Protein AF-A0A3M4ALW9-F1 (afdb_monomer_lite)

Structure (mmCIF, N/CA/C/O backbone):
data_AF-A0A3M4ALW9-F1
#
_entry.id   AF-A0A3M4ALW9-F1
#
loop_
_atom_site.group_PDB
_atom_site.id
_atom_site.type_symbol
_atom_site.label_atom_id
_atom_site.label_alt_id
_atom_site.label_comp_id
_atom_site.label_asym_id
_atom_site.label_entity_id
_atom_site.label_seq_id
_atom_site.pdbx_PDB_ins_code
_atom_site.Cartn_x
_atom_site.Cartn_y
_atom_site.Cartn_z
_atom_site.occupancy
_atom_site.B_iso_or_equiv
_atom_site.auth_seq_id
_atom_site.auth_comp_id
_atom_site.auth_asym_id
_atom_site.auth_atom_id
_atom_site.pdbx_PDB_model_num
ATOM 1 N N . MET A 1 1 ? 23.593 34.380 10.129 1.00 42.59 1 MET A N 1
ATOM 2 C CA . MET A 1 1 ? 22.704 34.348 8.947 1.00 42.59 1 MET A CA 1
ATOM 3 C C . MET A 1 1 ? 22.980 33.054 8.194 1.00 42.59 1 MET A C 1
ATOM 5 O O . MET A 1 1 ? 23.971 32.983 7.479 1.00 42.59 1 MET A O 1
ATOM 9 N N . SER A 1 2 ? 22.214 31.994 8.471 1.00 49.75 2 SER A N 1
ATOM 10 C CA . SER A 1 2 ? 22.498 30.658 7.929 1.00 49.75 2 SER A CA 1
ATOM 11 C C . SER A 1 2 ? 21.890 30.509 6.537 1.00 49.75 2 SER A C 1
ATOM 13 O O . SER A 1 2 ? 20.725 30.828 6.315 1.00 49.75 2 SER A O 1
ATOM 15 N N . ARG A 1 3 ? 22.728 30.085 5.598 1.00 49.47 3 ARG A N 1
ATOM 16 C CA . ARG A 1 3 ? 22.462 29.963 4.166 1.00 49.47 3 ARG A CA 1
ATOM 17 C C . ARG A 1 3 ? 21.461 28.820 3.947 1.00 49.47 3 ARG A C 1
ATOM 19 O O . ARG A 1 3 ? 21.810 27.662 4.149 1.00 49.47 3 ARG A O 1
ATOM 26 N N . VAL A 1 4 ? 20.226 29.149 3.569 1.00 55.12 4 VAL A N 1
ATOM 27 C CA . VAL A 1 4 ? 19.212 28.172 3.135 1.00 55.12 4 VAL A CA 1
ATOM 28 C C . VAL A 1 4 ? 19.757 27.449 1.897 1.00 55.12 4 VAL A C 1
ATOM 30 O O . VAL A 1 4 ? 20.091 28.097 0.904 1.00 55.12 4 VAL A O 1
ATOM 33 N N . GLN A 1 5 ? 19.9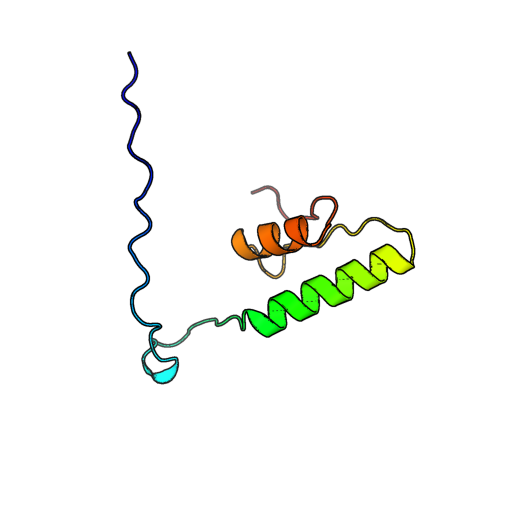19 26.127 1.969 1.00 46.41 5 GLN A N 1
ATOM 34 C CA . GLN A 1 5 ? 20.225 25.306 0.793 1.00 46.41 5 GLN A CA 1
ATOM 35 C C . GLN A 1 5 ? 18.961 25.204 -0.077 1.00 46.41 5 GLN A C 1
ATOM 37 O O . GLN A 1 5 ? 17.871 25.081 0.480 1.00 46.41 5 GLN A O 1
ATOM 42 N N . PRO A 1 6 ? 19.059 25.282 -1.415 1.00 52.03 6 PRO A N 1
ATOM 43 C CA . PRO A 1 6 ? 17.886 25.204 -2.276 1.00 52.03 6 PRO A CA 1
ATOM 44 C C . PRO A 1 6 ? 17.322 23.775 -2.315 1.00 52.03 6 PRO A C 1
ATOM 46 O O . PRO A 1 6 ? 18.068 22.812 -2.488 1.00 52.03 6 PRO A O 1
ATOM 49 N N . GLU A 1 7 ? 15.999 23.671 -2.185 1.00 47.69 7 GLU A N 1
ATOM 50 C CA . GLU A 1 7 ? 15.200 22.455 -2.389 1.00 47.69 7 GLU A CA 1
ATOM 51 C C . GLU A 1 7 ? 15.533 21.771 -3.735 1.00 47.69 7 GLU A C 1
ATOM 53 O O . GLU A 1 7 ? 15.769 22.464 -4.738 1.00 47.69 7 GLU A O 1
ATOM 58 N N . PRO A 1 8 ? 15.541 20.425 -3.813 1.00 50.22 8 PRO A N 1
ATOM 59 C CA . PRO A 1 8 ? 15.766 19.726 -5.069 1.00 50.22 8 PRO A CA 1
ATOM 60 C C . PRO A 1 8 ? 14.629 20.049 -6.044 1.00 50.22 8 PRO A C 1
ATOM 62 O O . PRO A 1 8 ? 13.478 19.667 -5.849 1.00 50.22 8 PRO A O 1
ATOM 65 N N . ARG A 1 9 ? 14.966 20.764 -7.122 1.00 56.72 9 ARG A N 1
ATOM 66 C CA . ARG A 1 9 ? 14.063 21.044 -8.243 1.00 56.72 9 ARG A CA 1
ATOM 67 C C . ARG A 1 9 ? 13.582 19.719 -8.831 1.00 56.72 9 ARG A C 1
ATOM 69 O O . ARG A 1 9 ? 14.352 19.031 -9.495 1.00 56.72 9 ARG A O 1
ATOM 76 N N . HIS A 1 10 ? 12.323 19.364 -8.593 1.00 57.78 10 HIS A N 1
ATOM 77 C CA . HIS A 1 10 ? 11.656 18.297 -9.328 1.00 57.78 10 HIS A CA 1
ATOM 78 C C . HIS A 1 10 ? 11.613 18.695 -10.808 1.00 57.78 10 HIS A C 1
ATOM 80 O O . HIS A 1 10 ? 10.885 19.605 -11.201 1.00 57.78 10 HIS A O 1
ATOM 86 N N . SER A 1 11 ? 12.470 18.070 -11.612 1.00 60.03 11 SER A N 1
ATOM 87 C CA . SER A 1 11 ? 12.505 18.226 -13.063 1.00 60.03 11 SER A CA 1
ATOM 88 C C . SER A 1 11 ? 11.132 17.896 -13.659 1.00 60.03 11 SER A C 1
ATOM 90 O O . SER A 1 11 ? 10.481 16.951 -13.213 1.00 60.03 11 SER A O 1
ATOM 92 N N . SER A 1 12 ? 10.712 18.658 -14.675 1.00 59.78 12 SER A N 1
ATOM 93 C CA . SER A 1 12 ? 9.525 18.382 -15.505 1.00 59.78 12 SER A CA 1
ATOM 94 C C . SER A 1 12 ? 9.475 16.902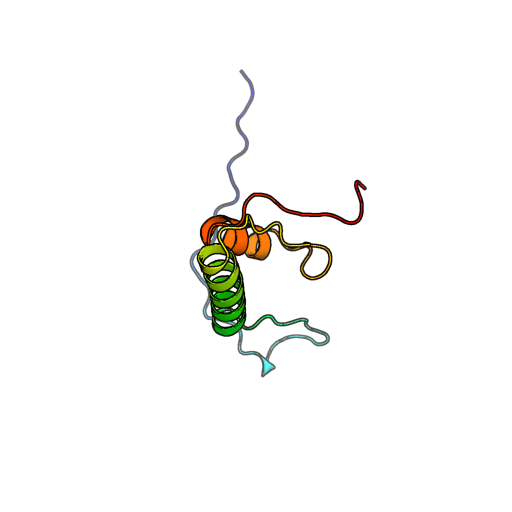 -15.931 1.00 59.78 12 SER A C 1
ATOM 96 O O . SER A 1 12 ? 10.546 16.326 -16.148 1.00 59.78 12 SER A O 1
ATOM 98 N N . PRO A 1 13 ? 8.294 16.261 -16.059 1.00 53.44 13 PRO A N 1
ATOM 99 C CA . PRO A 1 13 ? 8.235 14.819 -16.244 1.00 53.44 13 PRO A CA 1
ATOM 100 C C . PRO A 1 13 ? 8.848 14.442 -17.593 1.00 53.44 13 PRO A C 1
ATOM 102 O O . PRO A 1 13 ? 8.314 14.760 -18.654 1.00 53.44 13 PRO A O 1
ATOM 105 N N . ALA A 1 14 ? 9.987 13.753 -17.539 1.00 65.38 14 ALA A N 1
ATOM 106 C CA . ALA A 1 14 ? 10.472 12.979 -18.667 1.00 65.38 14 ALA A CA 1
ATOM 107 C C . ALA A 1 14 ? 9.380 11.976 -19.069 1.00 65.38 14 ALA A C 1
ATOM 109 O O . ALA A 1 14 ? 8.664 11.453 -18.209 1.00 65.38 14 ALA A O 1
ATOM 110 N N . MET A 1 15 ? 9.246 11.719 -20.371 1.00 70.25 15 MET A N 1
ATOM 111 C CA . MET A 1 15 ? 8.361 10.669 -20.874 1.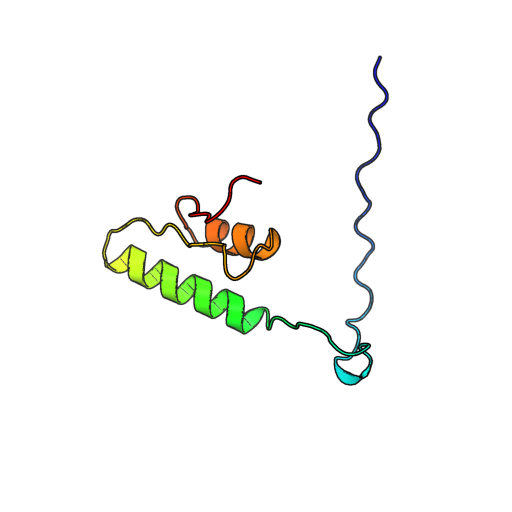00 70.25 15 MET A CA 1
ATOM 112 C C . MET A 1 15 ? 8.608 9.366 -20.098 1.00 70.25 15 MET A C 1
ATOM 114 O O . MET A 1 15 ? 9.774 9.013 -19.899 1.00 70.25 15 MET A O 1
ATOM 118 N N . PRO A 1 16 ? 7.556 8.657 -19.647 1.00 79.31 16 PRO A N 1
ATOM 119 C CA . PRO A 1 16 ? 7.735 7.435 -18.878 1.00 79.31 16 PRO A CA 1
A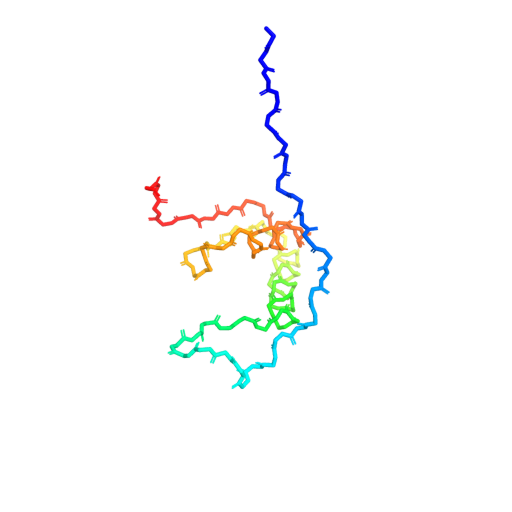TOM 120 C C . PRO A 1 16 ? 8.561 6.428 -19.679 1.00 79.31 16 PRO A C 1
ATOM 122 O O . PRO A 1 16 ? 8.226 6.101 -20.819 1.00 79.31 16 PRO A O 1
ATOM 125 N N . THR A 1 17 ? 9.647 5.944 -19.076 1.00 86.44 17 THR A N 1
ATOM 126 C CA . THR A 1 17 ? 10.483 4.891 -19.653 1.00 86.44 17 THR A CA 1
ATOM 127 C C . THR A 1 17 ? 9.621 3.647 -19.885 1.00 86.44 17 THR A C 1
ATOM 129 O O . THR A 1 17 ? 8.974 3.180 -18.942 1.00 86.44 17 THR A O 1
ATOM 132 N N . PRO A 1 18 ? 9.578 3.091 -21.110 1.00 92.69 18 PRO A N 1
ATOM 133 C CA . PRO A 1 18 ? 8.878 1.839 -21.364 1.00 92.69 18 PRO A CA 1
ATOM 134 C C . PRO A 1 18 ? 9.395 0.734 -20.439 1.00 92.69 18 PRO A C 1
ATOM 136 O O . PRO A 1 18 ? 10.602 0.620 -20.242 1.00 92.69 18 PRO A O 1
ATOM 139 N N . ILE A 1 19 ? 8.506 -0.119 -19.916 1.00 93.69 19 ILE A N 1
ATOM 140 C CA . ILE A 1 19 ? 8.894 -1.199 -18.984 1.00 93.69 19 ILE A CA 1
ATOM 141 C C . ILE A 1 19 ? 9.978 -2.102 -19.591 1.00 93.69 19 ILE A C 1
ATOM 143 O O . ILE A 1 19 ? 10.910 -2.495 -18.899 1.00 93.69 19 ILE A O 1
ATOM 147 N N . ALA A 1 20 ? 9.881 -2.387 -20.893 1.00 94.00 20 ALA A N 1
ATOM 148 C CA . ALA A 1 20 ? 10.840 -3.220 -21.618 1.00 94.00 20 ALA A CA 1
ATOM 149 C C . ALA A 1 20 ? 12.250 -2.608 -21.738 1.00 94.00 20 ALA A C 1
ATOM 151 O O . ALA A 1 20 ? 13.183 -3.320 -22.089 1.00 94.00 20 ALA A O 1
ATOM 152 N N . ALA A 1 21 ? 12.404 -1.308 -21.473 1.00 95.06 21 ALA A N 1
ATOM 153 C CA . ALA A 1 21 ? 13.682 -0.604 -21.529 1.00 95.06 21 ALA A CA 1
ATOM 154 C C . ALA A 1 21 ? 14.352 -0.468 -20.148 1.00 95.06 21 ALA A C 1
ATOM 156 O O . ALA A 1 21 ? 15.371 0.207 -20.034 1.00 95.06 21 ALA A O 1
ATOM 157 N N . LEU A 1 22 ? 13.769 -1.050 -19.095 1.00 94.62 22 LEU A N 1
ATOM 158 C CA . LEU A 1 22 ? 14.340 -1.024 -17.753 1.00 94.62 22 LEU A CA 1
ATOM 159 C C . LEU A 1 22 ? 15.390 -2.122 -17.587 1.00 94.62 22 LEU A C 1
ATOM 161 O O . LEU A 1 22 ? 15.137 -3.283 -17.911 1.00 94.62 22 LEU A O 1
ATOM 165 N N . ASP A 1 23 ? 16.527 -1.763 -16.994 1.00 95.50 23 ASP A N 1
ATOM 166 C CA . ASP A 1 23 ? 17.518 -2.742 -16.559 1.00 95.50 23 ASP A CA 1
ATOM 167 C C . ASP A 1 23 ? 16.922 -3.658 -15.483 1.00 95.50 23 ASP A C 1
ATOM 169 O O . ASP A 1 23 ? 16.266 -3.211 -14.536 1.00 95.50 23 ASP A O 1
ATOM 173 N N . THR A 1 24 ? 17.146 -4.964 -15.623 1.00 95.38 24 THR A N 1
ATOM 174 C CA . THR A 1 24 ? 16.608 -5.972 -14.703 1.00 95.38 24 THR A CA 1
ATOM 175 C C . THR A 1 24 ? 17.668 -6.461 -13.711 1.00 95.38 24 THR A C 1
ATOM 177 O O . THR A 1 24 ? 18.807 -6.686 -14.123 1.00 95.38 24 THR A O 1
ATOM 180 N N . PRO A 1 25 ? 17.303 -6.723 -12.439 1.00 94.88 25 PRO A N 1
ATOM 181 C CA . PRO A 1 25 ? 15.938 -6.746 -11.909 1.00 94.88 25 PRO A CA 1
ATOM 182 C C . PRO A 1 25 ? 15.411 -5.364 -11.494 1.00 94.88 25 PRO A C 1
ATOM 184 O O . PRO A 1 25 ? 16.088 -4.608 -10.803 1.00 94.88 25 PRO A O 1
ATOM 187 N N . ALA A 1 26 ? 14.147 -5.093 -11.832 1.00 95.31 26 ALA A N 1
ATOM 188 C CA . ALA A 1 26 ? 13.425 -3.897 -11.407 1.00 95.31 26 ALA A CA 1
ATOM 189 C C . ALA A 1 26 ? 12.131 -4.278 -10.672 1.00 95.31 26 ALA A C 1
ATOM 191 O O . ALA A 1 26 ? 11.329 -5.071 -11.167 1.00 95.31 26 ALA A O 1
ATOM 192 N N . ALA A 1 27 ? 11.912 -3.695 -9.490 1.00 94.00 27 ALA A N 1
ATOM 193 C CA . ALA A 1 27 ? 10.651 -3.817 -8.764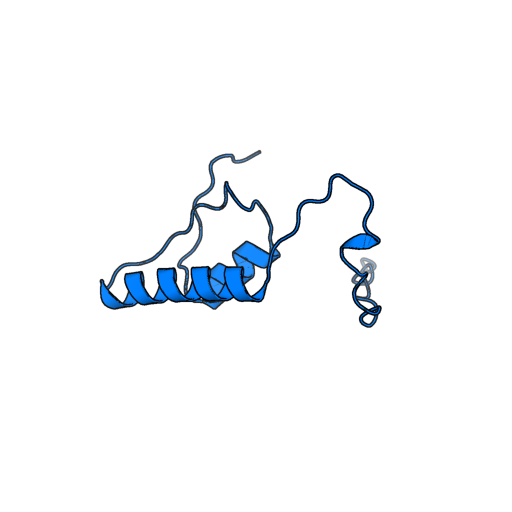 1.00 94.00 27 ALA A CA 1
ATOM 194 C C . ALA A 1 27 ? 9.689 -2.710 -9.215 1.00 94.00 27 ALA A C 1
ATOM 196 O O . ALA A 1 27 ? 9.974 -1.526 -9.041 1.00 94.00 27 ALA A O 1
ATOM 197 N N . LEU A 1 28 ? 8.544 -3.099 -9.780 1.00 94.38 28 LEU A N 1
ATOM 198 C CA . LEU A 1 28 ? 7.541 -2.175 -10.308 1.00 94.38 28 LEU A CA 1
ATOM 199 C C . LEU A 1 28 ? 6.271 -2.190 -9.463 1.00 94.38 28 LEU A C 1
ATOM 201 O O . LEU A 1 28 ? 5.813 -3.244 -9.022 1.00 94.38 28 LEU A O 1
ATOM 205 N N . ILE A 1 29 ? 5.682 -1.008 -9.280 1.00 94.31 29 ILE A N 1
ATOM 206 C CA . ILE A 1 29 ? 4.388 -0.827 -8.623 1.00 94.31 29 ILE A CA 1
ATOM 207 C C . ILE A 1 29 ? 3.411 -0.220 -9.627 1.00 94.31 29 ILE A C 1
ATOM 209 O O . ILE A 1 29 ? 3.641 0.861 -10.163 1.00 94.31 29 ILE A O 1
ATOM 213 N N . ASP A 1 30 ? 2.298 -0.913 -9.840 1.00 96.06 30 ASP A N 1
ATOM 214 C CA . ASP A 1 30 ? 1.145 -0.399 -10.575 1.00 96.06 30 ASP A CA 1
ATOM 215 C C . ASP A 1 30 ? 0.401 0.621 -9.695 1.00 96.06 30 ASP A C 1
ATOM 217 O O . ASP A 1 30 ? -0.203 0.266 -8.675 1.00 96.06 30 ASP A O 1
ATOM 221 N N . ILE A 1 31 ? 0.494 1.902 -10.066 1.00 96.00 31 ILE A N 1
ATOM 222 C CA . ILE A 1 31 ? -0.045 3.014 -9.276 1.00 96.00 31 ILE A CA 1
ATOM 223 C C . ILE A 1 31 ? -1.582 2.974 -9.195 1.00 96.00 31 ILE A C 1
ATOM 225 O O . ILE A 1 31 ? -2.087 3.034 -8.068 1.00 96.00 31 ILE A O 1
ATOM 229 N N . PRO A 1 32 ? -2.343 2.814 -10.300 1.00 97.44 32 PRO A N 1
ATOM 230 C CA . PRO A 1 32 ? -3.795 2.638 -10.226 1.00 97.44 32 PRO A CA 1
ATOM 231 C C . PRO A 1 32 ? -4.238 1.487 -9.315 1.00 97.44 32 PRO A C 1
ATOM 233 O O . PRO A 1 32 ? -5.104 1.683 -8.458 1.00 97.44 32 PRO A O 1
ATOM 236 N N . ARG A 1 33 ? -3.625 0.296 -9.423 1.00 98.31 33 ARG A N 1
ATOM 237 C CA . ARG A 1 33 ? -3.970 -0.834 -8.536 1.00 98.31 33 ARG A CA 1
ATOM 238 C C . ARG A 1 33 ? -3.626 -0.546 -7.085 1.00 98.31 33 ARG A C 1
ATOM 240 O O . ARG A 1 33 ? -4.408 -0.880 -6.197 1.00 98.31 33 ARG A O 1
ATOM 247 N N . MET A 1 34 ? -2.481 0.077 -6.823 1.00 98.19 34 MET A N 1
ATOM 248 C CA . MET A 1 34 ? -2.100 0.465 -5.468 1.00 98.19 34 MET A CA 1
ATOM 249 C C . MET A 1 34 ? -3.130 1.424 -4.857 1.00 98.19 34 MET A C 1
ATOM 251 O O . MET A 1 34 ? -3.568 1.204 -3.729 1.00 98.19 34 MET A O 1
ATOM 255 N N . GLN A 1 35 ? -3.542 2.454 -5.598 1.00 98.50 35 GLN A N 1
ATOM 256 C CA . GLN A 1 35 ? -4.542 3.423 -5.145 1.00 98.50 35 GLN A CA 1
ATOM 257 C C . GLN A 1 35 ? -5.895 2.760 -4.879 1.00 98.50 35 GLN A C 1
ATOM 259 O O . GLN A 1 35 ? -6.478 2.986 -3.819 1.00 98.50 35 GLN A O 1
ATOM 264 N N . HIS A 1 36 ? -6.350 1.886 -5.781 1.00 98.75 36 HIS A N 1
ATOM 265 C CA . HIS A 1 36 ? -7.574 1.110 -5.593 1.00 98.75 36 HIS A CA 1
ATOM 266 C C . HIS A 1 36 ? -7.525 0.281 -4.302 1.00 98.75 36 HIS A C 1
ATOM 268 O O . HIS A 1 36 ? -8.419 0.377 -3.466 1.00 98.75 36 HIS A O 1
ATOM 274 N N . ASN A 1 37 ? -6.437 -0.462 -4.077 1.00 98.56 37 ASN A N 1
ATOM 275 C CA . ASN A 1 37 ? -6.274 -1.281 -2.874 1.00 98.56 37 ASN A CA 1
ATOM 276 C C . ASN A 1 37 ? -6.295 -0.443 -1.587 1.00 98.56 37 ASN A C 1
ATOM 278 O O . ASN A 1 37 ? -6.907 -0.843 -0.594 1.00 98.56 37 ASN A O 1
ATOM 282 N N . ILE A 1 38 ? -5.641 0.724 -1.601 1.00 98.56 38 ILE A N 1
ATOM 283 C CA . ILE A 1 38 ? -5.649 1.664 -0.474 1.00 98.56 38 ILE A CA 1
ATOM 284 C C . ILE A 1 38 ? -7.081 2.135 -0.191 1.00 98.56 38 ILE A C 1
ATOM 286 O O . ILE A 1 38 ? -7.530 2.064 0.954 1.00 98.56 38 ILE A O 1
ATOM 290 N N . GLN A 1 39 ? -7.806 2.573 -1.222 1.00 98.69 39 GLN A N 1
ATOM 291 C CA . GLN A 1 39 ? -9.173 3.077 -1.088 1.00 98.69 39 GLN A CA 1
ATOM 292 C C . GLN A 1 39 ? -10.131 2.000 -0.584 1.00 98.69 39 GLN A C 1
ATOM 294 O O . GLN A 1 39 ? -10.857 2.244 0.376 1.00 98.69 39 GLN A O 1
ATOM 299 N N . CYS A 1 40 ? -10.096 0.798 -1.162 1.00 98.75 40 CYS A N 1
ATOM 300 C CA . CYS A 1 40 ? -10.956 -0.306 -0.744 1.00 98.75 40 CYS A CA 1
ATOM 301 C C . CYS A 1 40 ? -10.748 -0.665 0.728 1.00 98.75 40 CYS A C 1
ATOM 303 O O . CYS A 1 40 ? -11.714 -0.833 1.476 1.00 98.75 40 CYS A O 1
ATOM 305 N N . MET A 1 41 ? -9.490 -0.755 1.169 1.00 98.44 41 MET A N 1
ATOM 306 C CA . MET A 1 41 ? -9.191 -1.079 2.560 1.00 98.44 41 MET A CA 1
ATOM 307 C C . MET A 1 41 ? -9.659 0.034 3.499 1.00 98.44 41 MET A C 1
ATOM 309 O O . MET A 1 41 ? -10.278 -0.246 4.524 1.00 98.44 41 MET A O 1
ATOM 313 N N . GLN A 1 42 ? -9.415 1.293 3.140 1.00 98.81 42 GLN A N 1
ATOM 314 C CA . GLN A 1 42 ? -9.828 2.431 3.952 1.00 98.81 42 GLN A CA 1
ATOM 315 C C . GLN A 1 42 ? -11.353 2.547 4.052 1.00 98.81 42 GLN A C 1
ATOM 317 O O . GLN A 1 42 ? -11.879 2.698 5.153 1.00 98.81 42 GLN A O 1
ATOM 322 N N . GLN A 1 43 ? -12.071 2.405 2.937 1.00 98.81 43 GLN A N 1
ATOM 323 C CA . GLN A 1 43 ? -13.535 2.411 2.910 1.00 98.81 43 GLN A CA 1
ATOM 324 C C . GLN A 1 43 ? -14.110 1.321 3.810 1.00 98.81 43 GLN A C 1
ATOM 326 O O . GLN A 1 43 ? -14.989 1.600 4.619 1.00 98.81 43 GLN A O 1
ATOM 331 N N . ARG A 1 44 ? -13.558 0.103 3.752 1.00 98.75 44 ARG A N 1
ATOM 332 C CA . ARG A 1 44 ? -13.995 -0.997 4.618 1.00 98.75 44 ARG A CA 1
ATOM 333 C C . ARG A 1 44 ? -13.852 -0.658 6.103 1.00 98.75 44 ARG A C 1
ATOM 335 O O . ARG A 1 44 ? -14.741 -0.977 6.885 1.00 98.75 44 ARG A O 1
ATOM 342 N N . MET A 1 45 ? -12.750 -0.028 6.506 1.00 98.69 45 MET A N 1
ATOM 343 C CA . MET A 1 45 ? -12.534 0.364 7.907 1.00 98.69 45 MET A CA 1
ATOM 344 C C . MET A 1 45 ? -13.463 1.497 8.333 1.00 98.69 45 MET A C 1
ATOM 346 O O . MET A 1 45 ? -14.000 1.447 9.438 1.00 98.69 45 MET A O 1
ATOM 350 N N . ASN A 1 46 ? -13.735 2.444 7.430 1.00 98.56 46 ASN A N 1
ATOM 351 C CA . ASN A 1 46 ? -14.726 3.493 7.652 1.00 98.56 46 ASN A CA 1
ATOM 352 C C . ASN A 1 46 ? -16.122 2.894 7.881 1.00 98.56 46 ASN A C 1
ATOM 354 O O . ASN A 1 46 ? -16.783 3.261 8.847 1.00 98.56 46 ASN A O 1
ATOM 358 N N . THR A 1 47 ? -16.551 1.932 7.054 1.00 98.69 47 THR A N 1
ATOM 359 C CA . THR A 1 47 ? -17.842 1.236 7.215 1.00 98.69 47 THR A CA 1
ATOM 360 C C . THR A 1 47 ? -17.946 0.501 8.551 1.00 98.69 47 THR A C 1
ATOM 362 O O . THR A 1 47 ? -19.015 0.470 9.148 1.00 98.69 47 THR A O 1
ATOM 365 N N . LEU A 1 48 ? -16.843 -0.070 9.041 1.00 98.62 48 LEU A N 1
ATOM 366 C CA . LEU A 1 48 ? -16.799 -0.730 10.349 1.00 98.62 48 LEU A CA 1
ATOM 367 C C . LEU A 1 48 ? -16.657 0.249 11.529 1.00 98.62 48 LEU A C 1
ATOM 369 O O . LEU A 1 48 ? -16.669 -0.192 12.675 1.00 98.62 48 LEU A O 1
ATOM 373 N N . GLY A 1 49 ? -16.498 1.552 11.280 1.00 98.38 49 GLY A N 1
ATOM 374 C CA . GLY A 1 49 ? -16.351 2.566 12.326 1.00 98.38 49 GLY A CA 1
ATOM 375 C C . GLY A 1 49 ? -15.022 2.500 13.087 1.00 98.38 49 GLY A C 1
ATOM 376 O O . GLY A 1 49 ? -14.940 2.977 14.218 1.00 98.38 49 GLY A O 1
ATOM 377 N N . VAL A 1 50 ? -13.975 1.910 12.499 1.00 98.50 50 VAL A N 1
ATOM 378 C CA . VAL A 1 50 ? -12.663 1.734 13.147 1.00 98.50 50 VAL A CA 1
ATOM 379 C C . VAL A 1 50 ? -11.558 2.516 12.442 1.00 98.50 50 VAL A C 1
ATOM 381 O O . VAL A 1 50 ? -11.600 2.775 11.241 1.00 98.50 50 VAL A O 1
ATOM 384 N N . ARG A 1 51 ? -10.512 2.868 13.197 1.00 98.38 51 ARG A N 1
ATOM 385 C CA . ARG A 1 51 ? -9.333 3.563 12.662 1.00 98.38 51 ARG A CA 1
ATOM 386 C C . ARG A 1 51 ? -8.356 2.571 12.038 1.00 98.38 51 ARG A C 1
ATOM 388 O O . ARG A 1 51 ? -7.863 1.671 12.713 1.00 98.38 51 ARG A O 1
ATOM 395 N N . LEU A 1 52 ? -8.004 2.792 10.774 1.00 98.62 52 LEU A N 1
ATOM 396 C CA . LEU A 1 52 ? -6.977 2.013 10.088 1.00 98.62 52 LEU A CA 1
ATOM 397 C C . LEU A 1 52 ? -5.568 2.533 10.418 1.00 98.62 52 LEU A C 1
ATOM 399 O O . LEU A 1 52 ? -5.299 3.724 10.272 1.00 98.62 52 LEU A O 1
ATOM 403 N N . ARG A 1 53 ? -4.658 1.630 10.808 1.00 98.38 53 ARG A N 1
ATOM 404 C CA . ARG A 1 53 ? -3.214 1.886 10.981 1.00 98.38 53 ARG A CA 1
ATOM 405 C C . ARG A 1 53 ? -2.395 0.909 10.131 1.00 98.38 53 ARG A C 1
ATOM 407 O O . ARG A 1 53 ? -1.990 -0.139 10.643 1.00 98.38 53 ARG A O 1
ATOM 414 N N . PRO A 1 54 ? -2.170 1.202 8.837 1.00 97.81 54 PRO A N 1
ATOM 415 C CA . PRO A 1 54 ? -1.491 0.288 7.927 1.00 97.81 54 PRO A CA 1
ATOM 416 C C . PRO A 1 54 ? -0.090 -0.066 8.422 1.00 97.81 54 PRO A C 1
ATOM 418 O O . PRO A 1 54 ? 0.650 0.790 8.913 1.00 97.81 54 PRO A O 1
ATOM 421 N N . HIS A 1 55 ? 0.299 -1.331 8.269 1.00 97.75 55 HIS A N 1
ATOM 422 C CA . HIS A 1 55 ? 1.659 -1.754 8.571 1.00 97.75 55 HIS A CA 1
ATOM 423 C C . HIS A 1 55 ? 2.561 -1.550 7.348 1.00 97.75 55 HIS A C 1
ATOM 425 O O . HIS A 1 55 ? 2.393 -2.198 6.319 1.00 97.75 55 HIS A O 1
ATOM 431 N N . ILE A 1 56 ? 3.569 -0.687 7.473 1.00 96.69 56 ILE A N 1
ATOM 432 C CA . ILE A 1 56 ? 4.377 -0.232 6.328 1.00 96.69 56 ILE A CA 1
ATOM 433 C C . ILE A 1 56 ? 5.595 -1.112 6.026 1.00 96.69 56 ILE A C 1
ATOM 435 O O . ILE A 1 56 ? 6.419 -0.751 5.190 1.00 96.69 56 ILE A O 1
ATOM 439 N N . LYS A 1 57 ? 5.728 -2.279 6.678 1.00 95.69 57 LYS A N 1
ATOM 440 C CA . LYS A 1 57 ? 6.874 -3.180 6.453 1.00 95.69 57 LYS A CA 1
ATOM 441 C C . LYS A 1 57 ? 6.966 -3.674 5.013 1.00 95.69 57 LYS A C 1
ATOM 443 O O . LYS A 1 57 ? 8.058 -4.015 4.575 1.00 95.69 57 LYS A O 1
ATOM 448 N N . THR A 1 58 ? 5.827 -3.741 4.325 1.00 93.12 58 THR A N 1
ATOM 449 C CA . THR A 1 58 ? 5.731 -4.252 2.960 1.00 93.12 58 THR A CA 1
ATOM 450 C C . THR A 1 58 ? 6.290 -3.247 1.963 1.00 93.12 58 THR A C 1
ATOM 452 O O . THR A 1 58 ? 7.118 -3.609 1.141 1.00 93.12 58 THR A O 1
ATOM 455 N N . SER A 1 59 ? 5.857 -1.986 2.041 1.00 93.19 59 SER A N 1
ATOM 456 C CA . SER A 1 59 ? 6.258 -0.966 1.072 1.00 93.19 59 SER A CA 1
ATOM 457 C C . SER A 1 59 ? 7.561 -0.273 1.449 1.00 93.19 59 SER A C 1
ATOM 459 O O . SER A 1 59 ? 8.369 -0.011 0.567 1.00 93.19 59 SER A O 1
ATOM 461 N N . LYS A 1 60 ? 7.748 0.070 2.735 1.00 94.31 60 LYS A N 1
ATOM 462 C CA . LYS A 1 60 ? 8.856 0.907 3.238 1.00 94.31 60 LYS A CA 1
ATOM 463 C C . LYS A 1 60 ? 9.142 2.125 2.339 1.00 94.31 60 LYS A C 1
ATOM 465 O O . LYS A 1 60 ? 10.287 2.512 2.145 1.00 94.31 60 LYS A O 1
ATOM 470 N N . CYS A 1 61 ? 8.085 2.706 1.770 1.00 95.81 61 CYS A N 1
ATOM 471 C CA . CYS A 1 61 ? 8.162 3.693 0.698 1.00 95.81 61 CYS A CA 1
ATOM 472 C C . CYS A 1 61 ? 7.283 4.896 1.043 1.00 95.81 61 CYS A C 1
ATOM 474 O O . CYS A 1 61 ? 6.069 4.754 1.211 1.00 95.81 61 CYS A O 1
ATOM 476 N N . LEU A 1 62 ? 7.897 6.077 1.159 1.00 96.44 62 LEU A N 1
ATOM 477 C CA . LEU A 1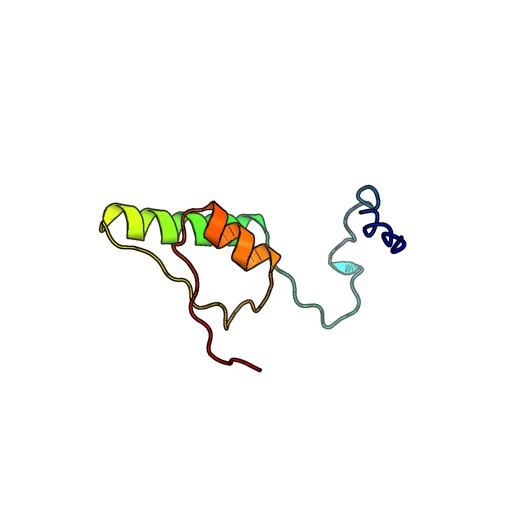 62 ? 7.232 7.294 1.628 1.00 96.44 62 LEU A CA 1
ATOM 478 C C . LEU A 1 62 ? 6.028 7.711 0.757 1.00 96.44 62 LEU A C 1
ATOM 480 O O . LEU A 1 62 ? 4.969 7.941 1.340 1.00 96.44 62 LEU A O 1
ATOM 484 N N . PRO A 1 63 ? 6.104 7.717 -0.590 1.00 96.88 63 PRO A N 1
ATOM 485 C CA . PRO A 1 63 ? 4.934 7.973 -1.436 1.00 96.88 63 PRO A CA 1
ATOM 486 C C . PRO A 1 63 ? 3.733 7.060 -1.148 1.00 96.88 63 PRO A C 1
ATOM 488 O O . PRO A 1 63 ? 2.590 7.513 -1.135 1.00 96.88 63 PRO A O 1
ATOM 491 N N . VAL A 1 64 ? 3.973 5.776 -0.855 1.00 97.44 64 VAL A N 1
ATOM 492 C CA . VAL A 1 64 ? 2.897 4.826 -0.516 1.00 97.44 64 VAL A CA 1
ATOM 493 C C . VAL A 1 64 ? 2.274 5.172 0.835 1.00 97.44 64 VAL A C 1
ATOM 495 O O . VAL A 1 64 ? 1.055 5.135 0.984 1.00 97.44 64 VAL A O 1
ATOM 498 N N . ILE A 1 65 ? 3.102 5.543 1.816 1.00 97.69 65 ILE A N 1
ATOM 499 C CA . ILE A 1 65 ? 2.642 5.978 3.141 1.00 97.69 65 ILE A CA 1
ATOM 500 C C . ILE A 1 65 ? 1.793 7.245 3.012 1.00 97.69 65 ILE A C 1
ATOM 502 O O . ILE A 1 65 ? 0.709 7.321 3.585 1.00 97.69 65 ILE A O 1
ATOM 506 N N . GLN A 1 66 ? 2.248 8.219 2.224 1.00 98.00 66 GLN A N 1
ATOM 507 C CA . GLN A 1 66 ? 1.510 9.454 1.962 1.00 98.00 66 GLN A CA 1
ATOM 508 C C . GLN A 1 66 ? 0.159 9.170 1.302 1.00 98.00 66 GLN A C 1
ATOM 510 O O . GLN A 1 66 ? -0.847 9.718 1.741 1.00 98.00 66 GLN A O 1
ATOM 515 N N . ALA A 1 67 ? 0.103 8.261 0.324 1.00 98.19 67 ALA A N 1
ATOM 516 C CA . ALA A 1 67 ? -1.153 7.852 -0.301 1.00 98.19 67 ALA A CA 1
ATOM 517 C C . ALA A 1 67 ? -2.123 7.195 0.700 1.00 98.19 67 ALA A C 1
ATOM 519 O O . ALA A 1 67 ? -3.323 7.463 0.668 1.00 98.19 67 ALA A O 1
ATOM 520 N N . GLN A 1 68 ? -1.617 6.373 1.624 1.00 98.50 68 GLN A N 1
ATOM 521 C CA . GLN A 1 68 ? -2.426 5.770 2.688 1.00 98.50 68 GLN A CA 1
ATOM 522 C C . GLN A 1 68 ? -2.977 6.819 3.661 1.00 98.50 68 GLN A C 1
ATOM 524 O O . GLN A 1 68 ? -4.160 6.784 3.997 1.00 98.50 68 GLN A O 1
ATOM 529 N N . LEU A 1 69 ? -2.139 7.763 4.099 1.00 98.31 69 LEU A N 1
ATOM 530 C CA . LEU A 1 69 ? -2.556 8.859 4.978 1.00 98.31 69 LEU A CA 1
ATOM 531 C C . LEU A 1 69 ? -3.587 9.758 4.288 1.00 98.31 69 LEU A C 1
ATOM 533 O O . LEU A 1 69 ? -4.611 10.071 4.889 1.00 98.31 69 LEU A O 1
ATOM 537 N N . ALA A 1 70 ? -3.370 10.095 3.015 1.00 98.38 70 ALA A N 1
ATOM 538 C CA . ALA A 1 70 ? -4.299 10.889 2.214 1.00 98.38 70 ALA A CA 1
ATOM 539 C C . ALA A 1 70 ? -5.664 10.207 2.031 1.00 98.38 70 ALA A C 1
ATOM 541 O O . ALA A 1 70 ? -6.681 10.888 1.957 1.00 98.38 70 ALA A O 1
ATOM 542 N N . ALA A 1 71 ? -5.710 8.871 2.000 1.00 98.44 71 ALA A N 1
ATOM 543 C CA . ALA A 1 71 ? -6.971 8.137 1.949 1.00 98.44 71 ALA A CA 1
ATOM 544 C C . ALA A 1 71 ? -7.761 8.193 3.271 1.00 98.44 71 ALA A C 1
ATOM 546 O O . ALA A 1 71 ? -8.973 7.989 3.254 1.00 98.44 71 ALA A O 1
ATOM 547 N N . GLY A 1 72 ? -7.105 8.474 4.403 1.00 98.44 72 GLY A N 1
ATOM 548 C CA . GLY A 1 72 ? -7.733 8.550 5.728 1.00 98.44 72 GLY A CA 1
ATOM 549 C C . GLY A 1 72 ? -7.111 7.637 6.788 1.00 98.44 72 GLY A C 1
ATOM 550 O O . GLY A 1 72 ? -7.680 7.487 7.873 1.00 98.44 72 GLY A O 1
ATOM 551 N N . ALA A 1 73 ? -5.960 7.014 6.509 1.00 98.12 73 ALA A N 1
ATOM 552 C CA . ALA A 1 73 ? -5.267 6.210 7.509 1.00 98.12 73 ALA A CA 1
ATOM 553 C C . ALA A 1 73 ? -4.857 7.072 8.710 1.00 98.12 73 ALA A C 1
ATOM 555 O O . ALA A 1 73 ? -4.382 8.199 8.577 1.00 98.12 73 ALA A O 1
ATOM 556 N N . SER A 1 74 ? -4.991 6.518 9.910 1.00 97.81 74 SER A N 1
ATOM 557 C CA . SER A 1 74 ? -4.759 7.241 11.155 1.00 97.81 74 SER A CA 1
ATOM 558 C C . SER A 1 74 ? -3.408 6.878 11.765 1.00 97.81 74 SER A C 1
ATOM 560 O O . SER A 1 74 ? -3.319 6.242 12.816 1.00 97.81 74 SER A O 1
ATOM 562 N N . GLY A 1 75 ? -2.343 7.281 11.073 1.00 96.56 75 GLY A N 1
ATOM 563 C CA . GLY A 1 75 ? -0.969 6.880 11.365 1.00 96.56 75 GLY A CA 1
ATOM 564 C C . GLY A 1 75 ? -0.616 5.517 10.767 1.00 96.56 75 GLY A C 1
ATOM 565 O O . GLY A 1 75 ? -1.369 4.947 9.980 1.00 96.56 75 GLY A O 1
ATOM 566 N N . VAL A 1 76 ? 0.549 4.988 11.146 1.00 97.44 76 VAL A N 1
ATOM 567 C CA . VAL A 1 76 ? 1.097 3.729 10.614 1.00 97.44 76 VAL A CA 1
ATOM 568 C C . VAL A 1 76 ? 1.651 2.833 11.721 1.00 97.44 76 VAL A C 1
ATOM 570 O O . VAL A 1 76 ? 1.823 3.263 12.867 1.00 97.44 76 VAL A O 1
ATOM 573 N N . THR A 1 77 ? 1.924 1.581 11.363 1.00 97.75 77 THR A N 1
ATOM 574 C CA . THR A 1 77 ? 2.600 0.585 12.200 1.00 97.75 77 THR A CA 1
ATOM 575 C C . THR A 1 77 ? 3.917 0.175 11.535 1.00 97.75 77 THR A C 1
ATOM 577 O O . THR A 1 77 ? 3.957 -0.129 10.337 1.00 97.75 77 THR A O 1
ATOM 580 N N . VAL A 1 78 ? 5.005 0.159 12.305 1.00 97.12 78 VAL A N 1
ATOM 581 C CA . VAL A 1 78 ? 6.361 -0.187 11.843 1.00 97.12 78 VAL A CA 1
ATOM 582 C C . VAL A 1 78 ? 6.861 -1.451 12.535 1.00 97.12 78 VAL A C 1
ATOM 584 O O . VAL A 1 78 ? 6.368 -1.811 13.598 1.00 97.12 78 VAL A O 1
ATOM 587 N N . SER A 1 79 ? 7.841 -2.126 11.934 1.00 96.81 79 SER A N 1
ATOM 588 C CA . SER A 1 79 ? 8.473 -3.325 12.513 1.00 96.81 79 SER A CA 1
ATOM 589 C C . SER A 1 79 ? 9.874 -3.064 13.071 1.00 96.81 79 SER A C 1
ATOM 591 O O . SER A 1 79 ? 10.457 -3.950 13.685 1.00 96.81 79 SER A O 1
ATOM 593 N N . THR A 1 80 ? 10.447 -1.887 12.816 1.00 93.75 80 THR A N 1
ATOM 594 C CA . THR A 1 80 ? 11.817 -1.516 13.195 1.00 93.75 80 THR A CA 1
ATOM 595 C C . THR A 1 80 ? 11.893 -0.014 13.471 1.00 93.75 80 THR A C 1
ATOM 597 O O . THR A 1 80 ? 11.142 0.747 12.867 1.00 93.75 80 THR A O 1
ATOM 600 N N . LEU A 1 81 ? 12.808 0.399 14.354 1.00 92.38 81 LEU A N 1
ATOM 601 C CA . LEU A 1 81 ? 13.114 1.809 14.664 1.00 92.38 81 LEU A CA 1
ATOM 602 C C . LEU A 1 81 ? 14.429 2.304 14.044 1.00 92.38 81 LEU A C 1
ATOM 604 O O . LEU A 1 81 ? 14.750 3.479 14.175 1.00 92.38 81 LEU A O 1
ATOM 608 N N . LYS A 1 82 ? 15.206 1.376 13.475 1.00 62.38 82 LYS A N 1
ATOM 609 C CA . LYS A 1 82 ? 16.540 1.638 12.935 1.00 62.38 82 LYS A CA 1
ATOM 610 C C . LYS A 1 82 ? 16.489 2.551 11.720 1.00 62.38 82 LYS A C 1
ATOM 612 O O . LYS A 1 82 ? 15.569 2.338 10.897 1.00 62.38 82 LYS A O 1
#

Foldseek 3Di:
DDDDDDDPPPDDDDDDDPPVRDDPPDDDDDPVVLLVVLLVVLVVCVVVVHAAAAECPVPVDVVSQVSNVVSPHPYHHYDDPD

InterPro domains:
  IPR029066 PLP-binding barrel [G3DSA:3.20.20.10] (31-81)
  IPR029066 PLP-binding barrel [SSF51419] (29-81)
  IPR051466 D-amino acid metabolism enzyme [PTHR28004] (19-82)

Organism: NCBI:txid97473

pLDDT: mean 88.38, std 17.0, range [42.59, 98.81]

Secondary structure (DSSP, 8-state):
---PPPP------PPPPPGGGSPSS-----HHHHHHHHHHHHHHHHHTT-----BTTTT--HHHHHHHHHHT--S-B-S---

Sequence (82 aa):
MSRVQPEPRHSSPAMPTPIAALDTPAALIDIPRMQHNIQCMQQRMNTLGVRLRPHIKTSKCLPVIQAQLAAGASGVTVSTLK

Radius of gyration: 17.27 Å; chains: 1; bounding box: 40×41×36 Å